Protein AF-A0A0N4VPU5-F1 (afdb_monomer)

Solvent-accessible surface area (backbone atoms only — not comparable to full-atom values): 8343 Å² total; per-residue (Å²): 136,79,95,71,81,67,66,72,68,69,74,54,78,79,77,85,47,77,66,54,56,54,47,44,53,50,43,51,52,48,45,69,52,47,48,59,51,39,50,53,51,40,53,52,50,55,52,52,50,72,73,48,80,84,48,74,79,62,56,55,62,53,48,52,52,45,54,48,35,51,39,52,48,42,36,42,64,41,44,43,45,49,51,47,50,49,70,72,54,80,56,80,85,67,48,71,65,51,52,52,50,50,56,52,50,35,54,49,34,54,50,52,45,54,53,49,54,51,53,52,52,52,52,52,49,53,54,51,49,55,52,50,38,63,75,68,66,59,74,77,78,79,76,128

Sequence (144 aa):
MNSSTTEADLDAPPAHLFSDYIEIVYLATALVVGIPTNVYILTKLFRDRRQAQDHSIKSSFLLLNINLNITDLLILLIVAFGKLCWIITYSWYGGEFLCKTFHFLSAFALYISSNIVVCIALDRLRNVIAVSQIRTGKKVAVSY

Nearest PDB structures (foldseek):
  4bne-assembly1_B  TM=4.739E-01  e=5.319E+00  Gallus gallus

Radius of gyration: 23.87 Å; Cα contacts (8 Å, |Δi|>4): 71; chains: 1; bounding box: 65×34×64 Å

Foldseek 3Di:
DDDDPPPVVVPPLPPD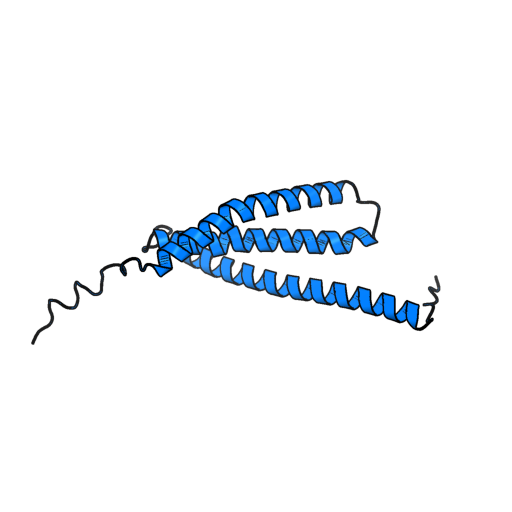DPVLVVLLVVLVVCLVPLQVVLVVVLVVLVVVCVVPVPDDVVVLVSVLSNLQSVLSNLCSVQVSVVSSVCSVPSDDPVPPVVVVVSVVSNVVSVVSVVVSVVSVVVVVVVVVVVVVCVVVVPPPPPDD

Structure (mmCIF, N/CA/C/O backbone):
data_AF-A0A0N4VPU5-F1
#
_entry.id   AF-A0A0N4VPU5-F1
#
loop_
_atom_site.group_PDB
_atom_site.id
_atom_site.type_symbol
_atom_site.label_atom_id
_atom_site.label_alt_id
_atom_site.label_comp_id
_atom_site.label_asym_id
_atom_site.label_entity_id
_atom_site.label_seq_id
_atom_site.pdbx_PDB_ins_code
_atom_site.Cartn_x
_atom_site.Cartn_y
_atom_site.Cartn_z
_atom_site.occupancy
_atom_site.B_iso_or_equiv
_atom_site.auth_seq_id
_atom_site.auth_comp_id
_atom_site.auth_asym_id
_atom_site.auth_atom_id
_atom_site.pdbx_PDB_model_num
ATOM 1 N N . MET A 1 1 ? 44.229 -22.232 -21.522 1.00 47.25 1 MET A N 1
ATOM 2 C CA . MET A 1 1 ? 44.535 -20.831 -21.168 1.00 47.25 1 MET A CA 1
ATOM 3 C C . MET A 1 1 ? 44.520 -20.029 -22.463 1.00 47.25 1 MET A C 1
ATOM 5 O O . MET A 1 1 ? 45.275 -20.384 -23.348 1.00 47.25 1 MET A O 1
ATOM 9 N N . ASN A 1 2 ? 43.673 -19.028 -22.684 1.00 41.38 2 ASN A N 1
ATOM 10 C CA . ASN A 1 2 ? 43.184 -18.087 -21.689 1.00 41.38 2 ASN A CA 1
ATOM 11 C C . ASN A 1 2 ? 41.970 -17.280 -22.200 1.00 41.38 2 ASN A C 1
ATOM 13 O O . ASN A 1 2 ? 42.000 -16.726 -23.295 1.00 41.38 2 ASN A O 1
ATOM 17 N N . SER A 1 3 ? 40.944 -17.221 -21.342 1.00 46.56 3 SER A N 1
ATOM 18 C CA . SER A 1 3 ? 40.233 -15.988 -20.964 1.00 46.56 3 SER A CA 1
ATOM 19 C C . SER A 1 3 ? 39.706 -15.101 -22.096 1.00 46.56 3 SER A C 1
ATOM 21 O O . SER A 1 3 ? 40.154 -13.971 -22.258 1.00 46.56 3 SER A O 1
ATOM 23 N N . SER A 1 4 ? 38.762 -15.595 -22.892 1.00 50.53 4 SER A N 1
ATOM 24 C CA . SER A 1 4 ? 37.991 -14.717 -23.797 1.00 50.53 4 SER A CA 1
ATOM 25 C C . SER A 1 4 ? 36.529 -15.131 -23.990 1.00 50.53 4 SER A C 1
ATOM 27 O O . SER A 1 4 ? 35.727 -14.313 -24.418 1.00 50.53 4 SER A O 1
ATOM 29 N N . THR A 1 5 ? 36.138 -16.355 -23.617 1.00 48.84 5 THR A N 1
ATOM 30 C CA . THR A 1 5 ? 34.754 -16.847 -23.768 1.00 48.84 5 THR A CA 1
ATOM 31 C C . THR A 1 5 ? 33.942 -16.896 -22.471 1.00 48.84 5 THR A C 1
ATOM 33 O O . THR A 1 5 ? 32.790 -17.295 -22.511 1.00 48.84 5 THR A O 1
ATOM 36 N N . THR A 1 6 ? 34.497 -16.484 -21.325 1.00 52.03 6 THR A N 1
ATOM 37 C CA . THR A 1 6 ? 33.782 -16.506 -20.026 1.00 52.03 6 THR A CA 1
ATOM 38 C C . THR A 1 6 ? 33.404 -15.113 -19.513 1.00 52.03 6 THR A C 1
ATOM 40 O O . THR A 1 6 ? 32.593 -15.008 -18.603 1.00 52.03 6 THR A O 1
ATOM 43 N N . GLU A 1 7 ? 33.945 -14.041 -20.098 1.00 47.03 7 GLU A N 1
ATOM 44 C CA . GLU A 1 7 ? 33.616 -12.663 -19.692 1.00 47.03 7 GLU A CA 1
ATOM 45 C C . GLU A 1 7 ? 32.406 -12.108 -20.460 1.00 47.03 7 GLU A C 1
ATOM 47 O O . GLU A 1 7 ? 31.613 -11.373 -19.889 1.00 47.03 7 GLU A O 1
ATOM 52 N N . ALA A 1 8 ? 32.182 -12.539 -21.710 1.00 47.47 8 ALA A N 1
ATOM 53 C CA . ALA A 1 8 ? 31.020 -12.111 -22.499 1.00 47.47 8 ALA A CA 1
ATOM 54 C C . ALA A 1 8 ? 29.694 -12.785 -22.082 1.00 47.47 8 ALA A C 1
ATOM 56 O O . ALA A 1 8 ? 28.628 -12.245 -22.361 1.00 47.47 8 ALA A O 1
ATOM 57 N N . ASP A 1 9 ? 29.756 -13.938 -21.405 1.00 46.09 9 ASP A N 1
ATOM 58 C CA . ASP A 1 9 ? 28.580 -14.660 -20.884 1.00 46.09 9 ASP A CA 1
ATOM 59 C C . ASP A 1 9 ? 28.193 -14.220 -19.457 1.00 46.09 9 ASP A C 1
ATOM 61 O O . ASP A 1 9 ? 27.141 -14.610 -18.954 1.00 46.09 9 ASP A O 1
ATOM 65 N N . LEU A 1 10 ? 29.026 -13.407 -18.791 1.00 53.16 10 LEU A N 1
ATOM 66 C CA . LEU A 1 10 ? 28.773 -12.924 -17.426 1.00 53.16 10 LEU A CA 1
ATOM 67 C C . LEU A 1 10 ? 27.989 -11.599 -17.378 1.00 53.16 10 LEU A C 1
ATOM 69 O O . LEU A 1 10 ? 27.443 -11.261 -16.331 1.00 53.16 10 LEU A O 1
ATOM 73 N N . ASP A 1 11 ? 27.913 -10.886 -18.506 1.00 51.31 11 ASP A N 1
ATOM 74 C CA . ASP A 1 11 ? 27.192 -9.611 -18.665 1.00 51.31 11 ASP A CA 1
ATOM 75 C C . ASP A 1 11 ? 25.814 -9.774 -19.339 1.00 51.31 11 ASP A C 1
ATOM 77 O O . ASP A 1 11 ? 25.092 -8.795 -19.553 1.00 51.31 11 ASP A O 1
ATOM 81 N N . ALA A 1 12 ? 25.418 -11.005 -19.680 1.00 53.31 12 ALA A N 1
ATOM 82 C CA . ALA A 1 12 ? 24.080 -11.280 -20.185 1.00 53.31 12 ALA A CA 1
ATOM 83 C C . ALA A 1 12 ? 23.068 -11.228 -19.022 1.00 53.31 12 ALA A C 1
ATOM 85 O O . ALA A 1 12 ? 23.271 -11.902 -18.007 1.00 53.31 12 ALA A O 1
ATOM 86 N N . PRO A 1 13 ? 21.969 -10.454 -19.132 1.00 58.66 13 PRO A N 1
ATOM 87 C CA . PRO A 1 13 ? 20.943 -10.437 -18.098 1.00 58.66 13 PRO A CA 1
ATOM 88 C C . PRO A 1 13 ? 20.423 -11.869 -17.872 1.00 58.66 13 PRO A C 1
ATOM 90 O O . PRO A 1 13 ? 20.184 -12.584 -18.850 1.00 58.66 13 PRO A O 1
ATOM 93 N N . PRO A 1 14 ? 20.277 -12.313 -16.607 1.00 61.00 14 PRO A N 1
ATOM 94 C CA . PRO A 1 14 ? 19.905 -13.686 -16.293 1.00 61.00 14 PRO A CA 1
ATOM 95 C C . PRO A 1 14 ? 18.610 -14.061 -17.012 1.00 61.00 14 PRO A C 1
ATOM 97 O O . PRO A 1 14 ? 17.616 -13.340 -16.933 1.00 61.00 14 PRO A O 1
ATOM 100 N N . ALA A 1 15 ? 18.634 -15.178 -17.740 1.00 61.56 15 ALA A N 1
ATOM 101 C CA . ALA A 1 15 ? 17.478 -15.651 -18.486 1.00 61.56 15 ALA A CA 1
ATOM 102 C C . ALA A 1 15 ? 16.275 -15.837 -17.549 1.00 61.56 15 ALA A C 1
ATOM 104 O O . ALA A 1 15 ? 16.410 -16.402 -16.463 1.00 61.56 15 ALA A O 1
ATOM 105 N N . HIS A 1 16 ? 15.104 -15.377 -17.990 1.00 64.19 16 HIS A N 1
ATOM 106 C CA . HIS A 1 16 ? 13.852 -15.498 -17.248 1.00 64.19 16 HIS A CA 1
ATOM 107 C C . HIS A 1 16 ? 13.594 -16.955 -16.858 1.00 64.19 16 HIS A C 1
ATOM 109 O O . HIS A 1 16 ? 13.416 -17.822 -17.718 1.00 64.19 16 HIS A O 1
ATOM 115 N N . LEU A 1 17 ? 13.561 -17.231 -15.557 1.00 77.88 17 LEU A N 1
ATOM 116 C CA . LEU A 1 17 ? 13.227 -18.556 -15.051 1.00 77.88 17 LEU A CA 1
ATOM 117 C C . LEU A 1 17 ? 11.703 -18.723 -15.057 1.00 77.88 17 LEU A C 1
ATOM 119 O O . LEU A 1 17 ? 10.951 -17.760 -14.908 1.00 77.88 17 LEU A O 1
ATOM 123 N N . PHE A 1 18 ? 11.214 -19.964 -15.142 1.00 81.31 18 PHE A N 1
ATOM 124 C CA . PHE A 1 18 ? 9.776 -20.250 -14.998 1.00 81.31 18 PHE A CA 1
ATOM 125 C C . PHE A 1 18 ? 9.188 -19.686 -13.690 1.00 81.31 18 PHE A C 1
ATOM 127 O O . PHE A 1 18 ? 8.017 -19.313 -13.647 1.00 81.31 18 PHE A O 1
ATOM 134 N N . SER A 1 19 ? 10.012 -19.580 -12.642 1.00 84.75 19 SER A N 1
ATOM 135 C CA . SER A 1 19 ? 9.648 -18.957 -11.366 1.00 84.75 19 SER A CA 1
ATOM 136 C C . SER A 1 19 ? 9.300 -17.472 -11.511 1.00 84.75 19 SER A C 1
ATOM 138 O O . SER A 1 19 ? 8.325 -17.022 -10.914 1.00 84.75 19 SER A O 1
ATOM 140 N N . ASP A 1 20 ? 10.042 -16.727 -12.331 1.00 85.62 20 ASP A N 1
ATOM 141 C CA . ASP A 1 20 ? 9.849 -15.284 -12.514 1.00 85.62 20 ASP A CA 1
ATOM 142 C C . ASP A 1 20 ? 8.513 -15.004 -13.204 1.00 85.62 20 ASP A C 1
ATOM 144 O O . ASP A 1 20 ? 7.788 -14.086 -12.830 1.00 85.62 20 ASP A O 1
ATOM 148 N N . TYR A 1 21 ? 8.132 -15.850 -14.166 1.00 86.56 21 TYR A N 1
ATOM 149 C CA . TYR A 1 21 ? 6.841 -15.747 -14.843 1.00 86.56 21 TYR A CA 1
ATOM 150 C C . TYR A 1 21 ? 5.666 -15.991 -13.888 1.00 86.56 21 TYR A C 1
ATOM 152 O O . TYR A 1 21 ? 4.699 -15.226 -13.881 1.00 86.56 21 TYR A O 1
ATOM 160 N N . ILE A 1 22 ? 5.755 -17.031 -13.051 1.00 90.81 22 ILE A N 1
ATOM 161 C CA . ILE A 1 22 ? 4.742 -17.314 -12.023 1.00 90.81 22 ILE A CA 1
ATOM 162 C C . ILE A 1 22 ? 4.641 -16.134 -11.052 1.00 90.81 22 ILE A C 1
ATOM 164 O O . ILE A 1 22 ? 3.539 -15.710 -10.699 1.00 90.81 22 ILE A O 1
ATOM 168 N N . GLU A 1 23 ? 5.783 -15.574 -10.657 1.00 89.81 23 GLU A N 1
ATOM 169 C CA . GLU A 1 23 ? 5.828 -14.422 -9.772 1.00 89.81 23 GLU A CA 1
ATOM 170 C C . GLU A 1 23 ? 5.196 -13.175 -10.408 1.00 89.81 23 GLU A C 1
ATOM 172 O O . GLU A 1 23 ? 4.374 -12.521 -9.766 1.00 89.81 23 GLU A O 1
ATOM 177 N N . ILE A 1 24 ? 5.497 -12.877 -11.677 1.00 90.31 24 ILE A N 1
ATOM 178 C CA . ILE A 1 24 ? 4.874 -11.772 -12.418 1.00 90.31 24 ILE A CA 1
ATOM 179 C C . ILE A 1 24 ? 3.353 -11.936 -12.440 1.00 90.31 24 ILE A C 1
ATOM 181 O O . ILE A 1 24 ? 2.637 -10.985 -12.129 1.00 90.31 24 ILE A O 1
ATOM 185 N N . VAL A 1 25 ? 2.846 -13.125 -12.781 1.00 92.31 25 VAL A N 1
ATOM 186 C CA . VAL A 1 25 ? 1.398 -13.387 -12.841 1.00 92.31 25 VAL A CA 1
ATOM 187 C C . VAL A 1 25 ? 0.754 -13.187 -11.469 1.00 92.31 25 VAL A C 1
ATOM 189 O O . VAL A 1 25 ? -0.293 -12.541 -11.359 1.00 92.31 25 VAL A O 1
ATOM 192 N N . TYR A 1 26 ? 1.387 -13.684 -10.408 1.00 93.06 26 TYR A N 1
ATOM 193 C CA . TYR A 1 26 ? 0.900 -13.498 -9.044 1.00 93.06 26 TYR A CA 1
ATOM 194 C C . TYR A 1 26 ? 0.875 -12.016 -8.638 1.00 93.06 26 TYR A C 1
ATOM 196 O O . TYR A 1 26 ? -0.147 -11.519 -8.165 1.00 93.06 26 TYR A O 1
ATOM 204 N N . LEU A 1 27 ? 1.962 -11.276 -8.868 1.00 92.75 27 LEU A N 1
ATOM 205 C CA . LEU A 1 27 ? 2.045 -9.854 -8.524 1.00 92.75 27 LEU A CA 1
ATOM 206 C C . LEU A 1 27 ? 1.064 -9.014 -9.348 1.00 92.75 27 LEU A C 1
ATOM 208 O O . LEU A 1 27 ? 0.391 -8.144 -8.799 1.00 92.75 27 LEU A O 1
ATOM 212 N N . ALA A 1 28 ? 0.936 -9.292 -10.645 1.00 92.31 28 ALA A N 1
ATOM 213 C CA . ALA A 1 28 ? 0.015 -8.588 -11.529 1.00 92.31 28 ALA A CA 1
ATOM 214 C C . ALA A 1 28 ? -1.444 -8.805 -11.109 1.00 92.31 28 ALA A C 1
ATOM 216 O O . ALA A 1 28 ? -2.202 -7.843 -10.989 1.00 92.31 28 ALA A O 1
ATOM 217 N N . THR A 1 29 ? -1.840 -10.049 -10.828 1.00 93.25 29 THR A N 1
ATOM 218 C CA . THR A 1 29 ? -3.203 -10.347 -10.355 1.00 93.25 29 THR A CA 1
ATOM 219 C C . THR A 1 29 ? -3.476 -9.720 -8.987 1.00 93.25 29 THR A C 1
ATOM 221 O O . THR A 1 29 ? -4.528 -9.105 -8.799 1.00 93.25 29 THR A O 1
ATOM 224 N N . ALA A 1 30 ? -2.512 -9.775 -8.063 1.00 93.12 30 ALA A N 1
ATOM 225 C CA . ALA A 1 30 ? -2.610 -9.118 -6.762 1.00 93.12 30 ALA A CA 1
ATOM 226 C C . ALA A 1 30 ? -2.744 -7.589 -6.880 1.00 93.12 30 ALA A C 1
ATOM 228 O O . ALA A 1 30 ? -3.531 -6.996 -6.148 1.00 93.12 30 ALA A O 1
ATOM 229 N N . LEU A 1 31 ? -2.042 -6.942 -7.815 1.00 94.44 31 LEU A N 1
ATOM 230 C CA . LEU A 1 31 ? -2.174 -5.505 -8.081 1.00 94.44 31 LEU A CA 1
ATOM 231 C C . LEU A 1 31 ? -3.552 -5.161 -8.659 1.00 94.44 31 LEU A C 1
ATOM 233 O O . LEU A 1 31 ? -4.232 -4.271 -8.146 1.00 94.44 31 LEU A O 1
ATOM 237 N N . VAL A 1 32 ? -3.979 -5.887 -9.697 1.00 95.19 32 VAL A N 1
ATOM 238 C CA . VAL A 1 32 ? -5.237 -5.626 -10.415 1.00 95.19 32 VAL A CA 1
ATOM 239 C C . VAL A 1 32 ? -6.456 -5.839 -9.523 1.00 95.19 32 VAL A C 1
ATOM 241 O O . VAL A 1 32 ? -7.428 -5.107 -9.659 1.00 95.19 32 VAL A O 1
ATOM 244 N N . VAL A 1 33 ? -6.422 -6.797 -8.594 1.00 95.50 33 VAL A N 1
ATOM 245 C CA . VAL A 1 33 ? -7.534 -7.045 -7.661 1.00 95.50 33 VAL A CA 1
ATOM 246 C C . VAL A 1 33 ? -7.369 -6.248 -6.366 1.00 95.50 33 VAL A C 1
ATOM 248 O O . VAL A 1 33 ? -8.327 -5.656 -5.863 1.00 95.50 33 VAL A O 1
ATOM 251 N N . GLY A 1 34 ? -6.157 -6.209 -5.817 1.00 93.75 34 GLY A N 1
ATOM 252 C CA . GLY A 1 34 ? -5.866 -5.630 -4.510 1.00 93.75 34 GLY A CA 1
ATOM 253 C C . GLY A 1 34 ? -5.995 -4.112 -4.481 1.00 93.75 34 GLY A C 1
ATOM 254 O O . GLY A 1 34 ? -6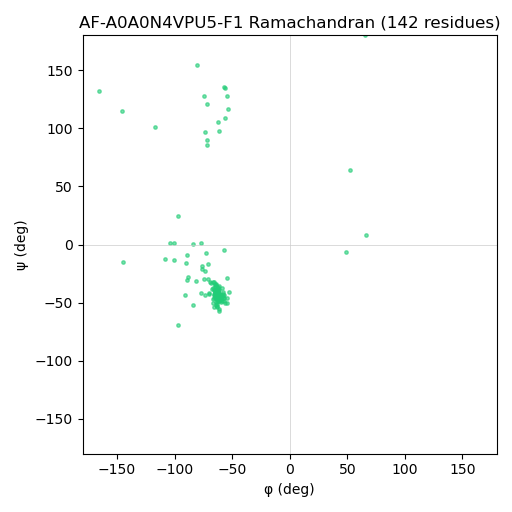.585 -3.578 -3.545 1.00 93.75 34 GLY A O 1
ATOM 255 N N . ILE A 1 35 ? -5.515 -3.402 -5.507 1.00 94.12 35 ILE A N 1
ATOM 256 C CA . ILE A 1 35 ? -5.629 -1.936 -5.564 1.00 94.12 35 ILE A CA 1
ATOM 257 C C . ILE A 1 35 ? -7.098 -1.486 -5.572 1.00 94.12 35 ILE A C 1
ATOM 259 O O . ILE A 1 35 ? -7.478 -0.744 -4.663 1.00 94.12 35 ILE A O 1
ATOM 263 N N . PRO A 1 36 ? -7.963 -1.912 -6.517 1.00 95.62 36 PRO A N 1
ATOM 264 C CA . PRO A 1 36 ? -9.343 -1.435 -6.540 1.00 95.62 36 PRO A CA 1
ATOM 265 C C . PRO A 1 36 ? -10.124 -1.862 -5.299 1.00 95.62 36 PRO A C 1
ATOM 267 O O . PRO A 1 36 ? -10.926 -1.077 -4.797 1.00 95.62 36 PRO A O 1
ATOM 270 N N . THR A 1 37 ? -9.859 -3.056 -4.759 1.00 94.94 37 THR A N 1
ATOM 271 C CA . THR A 1 37 ? -10.519 -3.531 -3.536 1.00 94.94 37 THR A CA 1
ATOM 272 C C . THR A 1 37 ? -10.170 -2.648 -2.337 1.00 94.94 37 THR A C 1
ATOM 274 O O . THR A 1 37 ? -11.072 -2.133 -1.673 1.00 94.94 37 THR A O 1
ATOM 277 N N . ASN A 1 38 ? -8.880 -2.404 -2.089 1.00 94.19 38 ASN A N 1
ATOM 278 C CA . ASN A 1 38 ? -8.442 -1.574 -0.967 1.00 94.19 38 ASN A CA 1
ATOM 279 C C . ASN A 1 38 ? -8.855 -0.102 -1.147 1.00 94.19 38 ASN A C 1
ATOM 281 O O . ASN A 1 38 ? -9.288 0.532 -0.189 1.00 94.19 38 ASN A O 1
ATOM 285 N N . VAL A 1 39 ? -8.826 0.444 -2.371 1.00 94.94 39 VAL A N 1
ATOM 286 C CA . VAL A 1 39 ? -9.329 1.805 -2.656 1.00 94.94 39 VAL A CA 1
ATOM 287 C C . VAL A 1 39 ? -10.839 1.907 -2.417 1.00 94.94 39 VAL A C 1
ATOM 289 O O . VAL A 1 39 ? -11.311 2.872 -1.808 1.00 94.94 39 VAL A O 1
ATOM 292 N N . TYR A 1 40 ? -11.620 0.920 -2.856 1.00 95.38 40 TYR A N 1
ATOM 293 C CA . TYR A 1 40 ? -13.064 0.890 -2.629 1.00 95.38 40 TYR A CA 1
ATOM 294 C C . TYR A 1 40 ? -13.402 0.855 -1.131 1.00 95.38 40 TYR A C 1
ATOM 296 O O . TYR A 1 40 ? -14.236 1.628 -0.653 1.00 95.38 40 TYR A O 1
ATOM 304 N N . ILE A 1 41 ? -12.718 0.007 -0.362 1.00 93.62 41 ILE A N 1
ATOM 305 C CA . ILE A 1 41 ? -12.907 -0.071 1.090 1.00 93.62 41 ILE A CA 1
ATOM 306 C C . ILE A 1 41 ? -12.488 1.246 1.749 1.00 93.62 41 ILE A C 1
ATOM 308 O O . ILE A 1 41 ? -13.233 1.786 2.566 1.00 93.62 41 ILE A O 1
ATOM 312 N N . LEU A 1 42 ? -11.344 1.807 1.360 1.00 93.12 42 LEU A N 1
ATOM 313 C CA . LEU A 1 42 ? -10.832 3.057 1.909 1.00 93.12 42 LEU A CA 1
ATOM 314 C C . LEU A 1 42 ? -11.797 4.227 1.667 1.00 93.12 42 LEU A C 1
ATOM 316 O O . LEU A 1 42 ? -12.112 4.968 2.596 1.00 93.12 42 LEU A O 1
ATOM 320 N N . THR A 1 43 ? -12.320 4.372 0.448 1.00 92.25 43 THR A N 1
ATOM 321 C CA . THR A 1 43 ? -13.299 5.423 0.114 1.00 92.25 43 THR A CA 1
ATOM 322 C C . THR A 1 43 ? -14.598 5.266 0.899 1.00 92.25 43 THR A C 1
ATOM 324 O O . THR A 1 43 ? -15.116 6.253 1.430 1.00 92.25 43 THR A O 1
ATOM 327 N N . LYS A 1 44 ? -15.094 4.033 1.049 1.00 91.94 44 LYS A N 1
ATOM 328 C CA . LYS A 1 44 ? -16.254 3.731 1.894 1.00 91.94 44 LYS A CA 1
ATOM 329 C C . LYS A 1 44 ? -15.999 4.121 3.352 1.00 91.94 44 LYS A C 1
ATOM 331 O O . LYS A 1 44 ? -16.794 4.854 3.934 1.00 91.94 44 LYS A O 1
ATOM 336 N N . LEU A 1 45 ? -14.863 3.710 3.914 1.00 90.00 45 LEU A N 1
ATOM 337 C CA . LEU A 1 45 ? -14.472 4.014 5.291 1.00 90.00 45 LEU A CA 1
ATOM 338 C C . LEU A 1 45 ? -14.296 5.521 5.530 1.00 90.00 45 LEU A C 1
ATOM 340 O O . LEU A 1 45 ? -14.759 6.031 6.549 1.00 90.00 45 LEU A O 1
ATOM 344 N N . PHE A 1 46 ? -13.685 6.261 4.602 1.00 88.19 46 PHE A N 1
ATOM 345 C CA . PHE A 1 46 ? -13.575 7.721 4.700 1.00 88.19 46 PHE A CA 1
ATOM 346 C C . PHE A 1 46 ? -14.935 8.419 4.625 1.00 88.19 46 PHE A C 1
ATOM 348 O O . PHE A 1 46 ? -15.155 9.415 5.321 1.00 88.19 46 PHE A O 1
ATOM 355 N N . ARG A 1 47 ? -15.866 7.905 3.815 1.00 88.00 47 ARG A N 1
ATOM 356 C CA . ARG A 1 47 ? -17.225 8.450 3.749 1.00 88.00 47 ARG A CA 1
ATOM 357 C C . ARG A 1 47 ? -17.976 8.218 5.056 1.00 88.00 47 ARG A C 1
ATOM 359 O O . ARG A 1 47 ? -18.532 9.167 5.608 1.00 88.00 47 ARG A O 1
ATOM 366 N N . ASP A 1 48 ? -17.903 7.000 5.583 1.00 83.56 48 ASP A N 1
ATOM 367 C CA . ASP A 1 48 ? -18.510 6.631 6.862 1.00 83.56 48 ASP A CA 1
ATOM 368 C C . ASP A 1 48 ? -17.896 7.440 8.015 1.00 83.56 48 ASP A C 1
ATOM 370 O O . ASP A 1 48 ? -18.611 7.903 8.898 1.00 83.56 48 ASP A O 1
ATOM 374 N N . ARG A 1 49 ? -16.583 7.712 7.979 1.00 81.62 49 ARG A N 1
ATOM 375 C CA . ARG A 1 49 ? -15.903 8.605 8.933 1.00 81.62 49 ARG A CA 1
ATOM 376 C C . ARG A 1 49 ? -16.451 10.009 8.949 1.00 81.62 49 ARG A C 1
ATOM 378 O O . ARG A 1 49 ? -16.681 10.563 10.020 1.00 81.62 49 ARG A O 1
ATOM 385 N N . ARG A 1 50 ? -16.598 10.584 7.759 1.00 81.19 50 ARG A N 1
ATOM 386 C CA . ARG A 1 50 ? -17.069 11.953 7.588 1.00 81.19 50 ARG A CA 1
ATOM 387 C C . ARG A 1 50 ? -18.518 12.096 8.055 1.00 81.19 50 ARG A C 1
ATOM 389 O O . ARG A 1 50 ? -18.877 13.146 8.567 1.00 81.19 50 ARG A O 1
ATOM 396 N N . GLN A 1 51 ? -19.323 11.043 7.908 1.00 78.00 51 GLN A N 1
ATOM 397 C CA . GLN A 1 51 ? -20.714 11.003 8.366 1.00 78.00 51 GLN A CA 1
ATOM 398 C C . GLN A 1 51 ? -20.857 10.683 9.865 1.00 78.00 51 GLN A C 1
ATOM 400 O O . GLN A 1 51 ? -21.783 11.171 10.500 1.00 78.00 51 GLN A O 1
ATOM 405 N N . ALA A 1 52 ? -19.951 9.894 10.449 1.00 68.06 52 ALA A N 1
ATOM 406 C CA . ALA A 1 52 ? -20.049 9.387 11.821 1.00 68.06 52 ALA A CA 1
ATOM 407 C C . ALA A 1 52 ? -19.268 10.204 12.873 1.00 68.06 52 ALA A C 1
ATOM 409 O O . ALA A 1 52 ? -18.917 9.657 13.921 1.00 68.06 52 ALA A O 1
ATOM 410 N N . GLN A 1 53 ? -19.003 11.495 12.624 1.00 63.41 53 GLN A N 1
ATOM 411 C CA . GLN A 1 53 ? -18.232 12.389 13.511 1.00 63.41 53 GLN A CA 1
ATOM 412 C C . GLN A 1 53 ? -18.785 12.538 14.949 1.00 63.41 53 GLN A C 1
ATOM 414 O O . GLN A 1 53 ? -18.113 13.146 15.775 1.00 63.41 53 GLN A O 1
ATOM 419 N N . ASP A 1 54 ? -19.944 11.948 15.260 1.00 56.62 54 ASP A N 1
ATOM 420 C CA . ASP A 1 54 ? -20.671 12.088 16.530 1.00 56.62 54 ASP A CA 1
ATOM 421 C C . ASP A 1 54 ? -20.490 10.908 17.527 1.00 56.62 54 ASP A C 1
ATOM 423 O O . ASP A 1 54 ? -20.790 11.036 18.708 1.00 56.62 54 ASP A O 1
ATOM 427 N N . HIS A 1 55 ? -19.939 9.748 17.121 1.00 56.75 55 HIS A N 1
ATOM 428 C CA . HIS A 1 55 ? -19.819 8.563 18.006 1.00 56.75 55 HIS A CA 1
ATOM 429 C C . HIS A 1 55 ? -18.360 8.136 18.294 1.00 56.75 55 HIS A C 1
ATOM 431 O O . HIS A 1 55 ? -17.730 7.412 17.518 1.00 56.75 55 HIS A O 1
ATOM 437 N N . SER A 1 56 ? -17.854 8.503 19.479 1.00 58.75 56 SER A N 1
ATOM 438 C CA . SER A 1 56 ? -16.463 8.309 19.946 1.00 58.75 56 SER A CA 1
ATOM 439 C C . SER A 1 56 ? -15.915 6.865 19.850 1.00 58.75 56 SER A C 1
ATOM 441 O O . SER A 1 56 ? -14.796 6.660 19.382 1.00 58.75 56 SER A O 1
ATOM 443 N N . ILE A 1 57 ? -16.699 5.824 20.173 1.00 62.03 57 ILE A N 1
ATOM 444 C CA . ILE A 1 57 ? -16.197 4.427 20.211 1.00 62.03 57 ILE A CA 1
ATOM 445 C C . ILE A 1 57 ? -15.980 3.8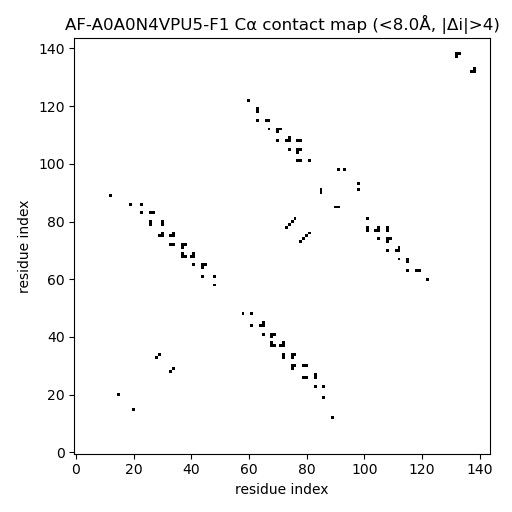18 18.808 1.00 62.03 57 ILE A C 1
ATOM 447 O O . ILE A 1 57 ? -15.066 3.019 18.605 1.00 62.03 57 ILE A O 1
ATOM 451 N N . LYS A 1 58 ? -16.743 4.241 17.788 1.00 68.00 58 LYS A N 1
ATOM 452 C CA . LYS A 1 58 ? -16.530 3.798 16.391 1.00 68.00 58 LYS A CA 1
ATOM 453 C C . LYS A 1 58 ? -15.250 4.401 15.785 1.00 68.00 58 LYS A C 1
ATOM 455 O O . LYS A 1 58 ? -14.725 3.890 14.792 1.00 68.00 58 LYS A O 1
ATOM 460 N N . SER A 1 59 ? -14.721 5.459 16.407 1.00 73.81 59 SER A N 1
ATOM 461 C CA . SER A 1 59 ? -13.574 6.224 15.922 1.00 73.81 59 SER A CA 1
ATOM 462 C C . SER A 1 59 ? -12.215 5.540 16.139 1.00 73.81 59 SER A C 1
ATOM 464 O O . SER A 1 59 ? -11.258 5.872 15.446 1.00 73.81 59 SER A O 1
ATOM 466 N N . SER A 1 60 ? -12.074 4.549 17.017 1.00 79.19 60 SER A N 1
ATOM 467 C CA . SER A 1 60 ? -10.799 3.812 17.125 1.00 79.19 60 SER A CA 1
ATOM 468 C C . SER A 1 60 ? -10.711 2.693 16.085 1.00 79.19 60 SER A C 1
ATOM 470 O O . SER A 1 60 ? -9.788 2.674 15.269 1.00 79.19 60 SER A O 1
ATOM 472 N N . PHE A 1 61 ? -11.732 1.832 16.019 1.00 82.88 61 PHE A N 1
ATOM 473 C CA . PHE A 1 61 ? -11.789 0.713 15.072 1.00 82.88 61 PHE A CA 1
ATOM 474 C C . PHE A 1 61 ? -11.671 1.166 13.611 1.00 82.88 61 PHE A C 1
ATOM 476 O O . PHE A 1 61 ? -10.940 0.576 12.819 1.00 82.88 61 PHE A O 1
ATOM 483 N N . LEU A 1 62 ? -12.354 2.244 13.224 1.00 86.00 62 LEU A N 1
ATOM 484 C CA . LEU A 1 62 ? -12.327 2.677 11.828 1.00 86.00 62 LEU A CA 1
ATOM 485 C C . LEU A 1 62 ? -10.945 3.325 11.468 1.00 86.00 62 LEU A C 1
ATOM 487 O O . LEU A 1 62 ? -10.542 3.293 10.317 1.00 86.00 62 LEU A O 1
ATOM 491 N N . LEU A 1 63 ? -10.162 3.833 12.439 1.00 85.44 63 LEU A N 1
ATOM 492 C CA . LEU A 1 63 ? -8.861 4.486 12.197 1.00 85.44 63 LEU A CA 1
ATOM 493 C C . LEU A 1 63 ? -7.842 3.389 11.938 1.00 85.44 63 LEU A C 1
ATOM 495 O O . LEU A 1 63 ? -7.057 3.481 11.002 1.00 85.44 63 LEU A O 1
ATOM 499 N N . LEU A 1 64 ? -7.934 2.317 12.727 1.00 87.38 64 LEU A N 1
ATOM 500 C CA . LEU A 1 64 ? -7.208 1.077 12.507 1.00 87.38 64 LEU A CA 1
ATOM 501 C C . LEU A 1 64 ? -7.457 0.534 11.092 1.00 87.38 64 LEU A C 1
ATOM 503 O O . LEU A 1 64 ? -6.500 0.272 10.373 1.00 87.38 64 LEU A O 1
ATOM 507 N N . ASN A 1 65 ? -8.723 0.431 10.664 1.00 88.62 65 ASN A N 1
ATOM 508 C CA . ASN A 1 65 ? -9.065 -0.061 9.323 1.00 88.62 65 ASN A CA 1
ATOM 509 C C . ASN A 1 65 ? -8.559 0.851 8.195 1.00 88.62 65 ASN A C 1
ATOM 511 O O . ASN A 1 65 ? -8.125 0.348 7.160 1.00 88.62 65 ASN A O 1
ATOM 515 N N . ILE A 1 66 ? -8.605 2.175 8.377 1.00 90.69 66 ILE A N 1
ATOM 516 C CA . ILE A 1 66 ? -8.049 3.132 7.409 1.00 90.69 66 ILE A CA 1
ATOM 517 C C . ILE A 1 66 ? -6.536 2.957 7.300 1.00 90.69 66 ILE A C 1
ATOM 519 O O . ILE A 1 66 ? -6.023 2.808 6.196 1.00 90.69 66 ILE A O 1
ATOM 523 N N . ASN A 1 67 ? -5.829 2.927 8.430 1.00 90.81 67 ASN A N 1
ATOM 524 C CA . ASN A 1 67 ? -4.379 2.766 8.441 1.00 90.81 67 ASN A CA 1
ATOM 525 C C . ASN A 1 67 ? -3.937 1.423 7.840 1.00 90.81 67 ASN A C 1
ATOM 527 O O . ASN A 1 67 ? -2.926 1.372 7.144 1.00 90.81 67 ASN A O 1
ATOM 531 N N . LEU A 1 68 ? -4.709 0.357 8.068 1.00 91.00 68 LEU A N 1
ATOM 532 C CA . LEU A 1 68 ? -4.495 -0.954 7.457 1.00 91.00 68 LEU A CA 1
ATOM 533 C C . LEU A 1 68 ? -4.613 -0.871 5.930 1.00 91.00 68 LEU A C 1
ATOM 535 O O . LEU A 1 68 ? -3.629 -1.107 5.243 1.00 91.00 68 LEU A O 1
ATOM 539 N N . ASN A 1 69 ? -5.738 -0.368 5.408 1.00 93.88 69 ASN A N 1
ATOM 540 C CA . ASN A 1 69 ? -5.928 -0.209 3.959 1.00 93.88 69 ASN A CA 1
ATOM 541 C C . ASN A 1 69 ? -4.869 0.697 3.310 1.00 93.88 69 ASN A C 1
ATOM 543 O O . ASN A 1 69 ? -4.431 0.431 2.194 1.00 93.88 69 ASN A O 1
ATOM 547 N N . ILE A 1 70 ? -4.446 1.771 3.988 1.00 91.81 70 ILE A N 1
ATOM 548 C CA . ILE A 1 70 ? -3.375 2.651 3.493 1.00 91.81 70 ILE A CA 1
ATOM 549 C C . ILE A 1 70 ? -2.052 1.888 3.396 1.00 91.81 70 ILE A C 1
ATOM 551 O O . ILE A 1 70 ? -1.321 2.044 2.420 1.00 91.81 70 ILE A O 1
ATOM 555 N N . THR A 1 71 ? -1.754 1.056 4.390 1.00 92.69 71 THR A N 1
ATOM 556 C CA . THR A 1 71 ? -0.544 0.233 4.414 1.00 92.69 71 THR A CA 1
ATOM 557 C C . THR A 1 71 ? -0.572 -0.807 3.301 1.00 92.69 71 THR A C 1
ATOM 559 O O . THR A 1 71 ? 0.411 -0.937 2.579 1.00 92.69 71 THR A O 1
ATOM 562 N N . ASP A 1 72 ? -1.694 -1.502 3.112 1.00 92.94 72 ASP A N 1
ATOM 563 C CA . ASP A 1 72 ? -1.861 -2.470 2.025 1.00 92.94 72 ASP A CA 1
ATOM 564 C C . ASP A 1 72 ? -1.686 -1.807 0.654 1.00 92.94 72 ASP A C 1
ATOM 566 O O . ASP A 1 72 ? -0.964 -2.324 -0.197 1.00 92.94 72 ASP A O 1
ATOM 570 N N . LEU A 1 73 ? -2.265 -0.618 0.447 1.00 93.56 73 LEU A N 1
ATOM 571 C CA . LEU A 1 73 ? -2.052 0.153 -0.780 1.00 93.56 73 LEU A CA 1
ATOM 572 C C . LEU A 1 73 ? -0.590 0.549 -0.968 1.00 93.56 73 LEU A C 1
ATOM 574 O O . LEU A 1 73 ? -0.097 0.486 -2.089 1.00 93.56 73 LEU A O 1
ATOM 578 N N . LEU A 1 74 ? 0.109 0.931 0.101 1.00 92.25 74 LEU A N 1
ATOM 579 C CA . LEU A 1 74 ? 1.528 1.266 0.041 1.00 92.25 74 LEU A CA 1
ATOM 580 C C . LEU A 1 74 ? 2.373 0.037 -0.324 1.00 92.25 74 LEU A C 1
ATOM 582 O O . LEU A 1 74 ? 3.249 0.130 -1.178 1.00 92.25 74 LEU A O 1
ATOM 586 N N . ILE A 1 75 ? 2.095 -1.125 0.270 1.00 91.75 75 ILE A N 1
ATOM 587 C CA . ILE A 1 75 ? 2.789 -2.381 -0.042 1.00 91.75 75 ILE A CA 1
ATOM 588 C C . ILE A 1 75 ? 2.523 -2.796 -1.491 1.00 91.75 75 ILE A C 1
ATOM 590 O O . ILE A 1 75 ? 3.460 -3.123 -2.215 1.00 91.75 75 ILE A O 1
ATOM 594 N N . LEU A 1 76 ? 1.270 -2.750 -1.943 1.00 93.38 76 LEU A N 1
ATOM 595 C CA . LEU A 1 76 ? 0.920 -3.078 -3.324 1.00 93.38 76 LEU A CA 1
ATOM 596 C C . LEU A 1 76 ? 1.583 -2.098 -4.302 1.00 93.38 76 LEU A C 1
ATOM 598 O O . LEU A 1 76 ? 2.308 -2.506 -5.205 1.00 93.38 76 LEU A O 1
ATOM 602 N N . LEU A 1 77 ? 1.390 -0.796 -4.103 1.00 89.75 77 LEU A N 1
ATOM 603 C CA . LEU A 1 77 ? 1.857 0.229 -5.035 1.00 89.75 77 LEU A CA 1
ATOM 604 C C . LEU A 1 77 ? 3.375 0.372 -5.059 1.00 89.75 77 LEU A C 1
ATOM 606 O O . LEU A 1 77 ? 3.925 0.738 -6.087 1.00 89.75 77 LEU A O 1
ATOM 610 N N . ILE A 1 78 ? 4.051 0.150 -3.936 1.00 89.25 78 ILE A N 1
ATOM 611 C CA . ILE A 1 78 ? 5.498 0.312 -3.862 1.00 89.25 78 ILE A CA 1
ATOM 612 C C . ILE A 1 78 ? 6.140 -1.047 -4.040 1.00 89.25 78 ILE A C 1
ATOM 614 O O . ILE A 1 78 ? 6.719 -1.293 -5.090 1.00 89.25 78 ILE A O 1
ATOM 618 N N . VAL A 1 79 ? 5.994 -1.948 -3.070 1.00 89.00 79 VAL A N 1
ATOM 619 C CA . VAL A 1 79 ? 6.722 -3.223 -3.046 1.00 89.00 79 VAL A CA 1
ATOM 620 C C . VAL A 1 79 ? 6.346 -4.103 -4.237 1.00 89.00 79 VAL A C 1
ATOM 622 O O . VAL A 1 79 ? 7.236 -4.526 -4.971 1.00 89.00 79 VAL A O 1
ATOM 625 N N . ALA A 1 80 ? 5.054 -4.364 -4.465 1.00 90.44 80 ALA A N 1
ATOM 626 C CA . ALA A 1 80 ? 4.638 -5.268 -5.540 1.00 90.44 80 ALA A CA 1
ATOM 627 C C . ALA A 1 80 ? 4.874 -4.661 -6.931 1.00 90.44 80 ALA A C 1
ATOM 629 O O . ALA A 1 80 ? 5.398 -5.345 -7.807 1.00 90.44 80 ALA A O 1
ATOM 630 N N . PHE A 1 81 ? 4.566 -3.376 -7.131 1.00 86.44 81 PHE A N 1
ATOM 631 C CA . PHE A 1 81 ? 4.852 -2.687 -8.394 1.00 86.44 81 PHE A CA 1
ATOM 632 C C . PHE A 1 81 ? 6.351 -2.599 -8.687 1.00 86.44 81 PHE A C 1
ATOM 634 O O . PHE A 1 81 ? 6.774 -2.889 -9.798 1.00 86.44 81 PHE A O 1
ATOM 641 N N . GLY A 1 82 ? 7.178 -2.226 -7.710 1.00 86.25 82 GLY A N 1
ATOM 642 C CA . GLY A 1 82 ? 8.618 -2.126 -7.924 1.00 86.25 82 GLY A CA 1
ATOM 643 C C . GLY A 1 82 ? 9.269 -3.489 -8.147 1.00 86.25 82 GLY A C 1
ATOM 644 O O . GLY A 1 82 ? 10.177 -3.592 -8.968 1.00 86.25 82 GLY A O 1
ATOM 645 N N . LYS A 1 83 ? 8.752 -4.550 -7.510 1.00 85.50 83 LYS A N 1
ATOM 646 C CA . LYS A 1 83 ? 9.157 -5.931 -7.799 1.00 85.50 83 LYS A CA 1
ATOM 647 C C . LYS A 1 83 ? 8.756 -6.353 -9.215 1.00 85.50 83 LYS A C 1
ATOM 649 O O . LYS A 1 83 ? 9.578 -6.904 -9.937 1.00 85.50 83 LYS A O 1
ATOM 654 N N . LEU A 1 84 ? 7.539 -6.016 -9.645 1.00 85.00 84 LEU A N 1
ATOM 655 C CA . LEU A 1 84 ? 7.077 -6.247 -11.014 1.00 85.00 84 LEU A CA 1
ATOM 656 C C . LEU A 1 84 ? 7.957 -5.503 -12.032 1.00 85.00 84 LEU A C 1
ATOM 658 O O . LEU A 1 84 ? 8.425 -6.102 -12.994 1.00 85.00 84 LEU A O 1
ATOM 662 N N . CYS A 1 85 ? 8.240 -4.223 -11.792 1.00 83.12 85 CYS A N 1
ATOM 663 C CA . CYS A 1 85 ? 9.133 -3.423 -12.625 1.00 83.12 85 CYS A CA 1
ATOM 664 C C . CYS A 1 85 ? 10.529 -4.041 -12.704 1.00 83.12 85 CYS A C 1
ATOM 666 O O . CYS A 1 85 ? 11.053 -4.166 -13.805 1.00 83.12 85 CYS A O 1
ATOM 668 N N . TRP A 1 86 ? 11.100 -4.465 -11.571 1.00 83.38 86 TRP A N 1
ATOM 669 C CA . TRP A 1 86 ? 12.412 -5.112 -11.502 1.00 83.38 86 TRP A CA 1
ATOM 670 C C . TRP A 1 86 ? 12.489 -6.359 -12.387 1.00 83.38 86 TRP A C 1
ATOM 672 O O . TRP A 1 86 ? 13.394 -6.471 -13.212 1.00 83.38 86 TRP A O 1
ATOM 682 N N . ILE A 1 87 ? 11.508 -7.256 -12.254 1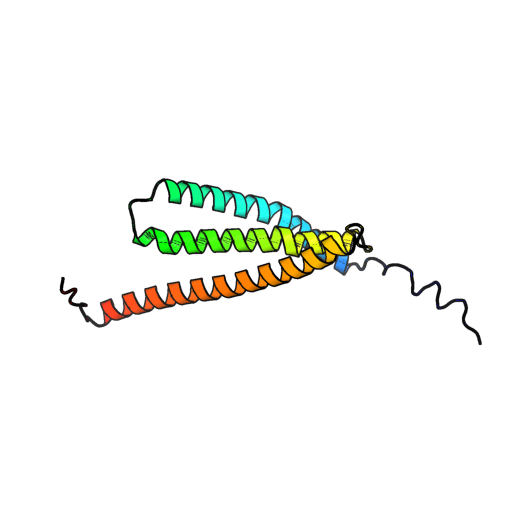.00 78.69 87 ILE A N 1
ATOM 683 C CA . ILE A 1 87 ? 11.470 -8.512 -13.010 1.00 78.69 87 ILE A CA 1
ATOM 684 C C . ILE A 1 87 ? 11.163 -8.257 -14.493 1.00 78.69 87 ILE A C 1
ATOM 686 O O . ILE A 1 87 ? 11.634 -8.991 -15.344 1.00 78.69 87 ILE A O 1
ATOM 690 N N . ILE A 1 88 ? 10.415 -7.212 -14.857 1.00 71.44 88 ILE A N 1
ATOM 691 C CA . ILE A 1 88 ? 10.161 -6.907 -16.276 1.00 71.44 88 ILE A CA 1
ATOM 692 C C . ILE A 1 88 ? 11.405 -6.324 -16.953 1.00 71.44 88 ILE A C 1
ATOM 694 O O . ILE A 1 88 ? 11.716 -6.673 -18.088 1.00 71.44 88 ILE A O 1
ATOM 698 N N . THR A 1 89 ? 12.094 -5.401 -16.283 1.00 73.38 89 THR A N 1
ATOM 699 C CA . THR A 1 89 ? 13.103 -4.565 -16.940 1.00 73.38 89 THR A CA 1
ATOM 700 C C . THR A 1 8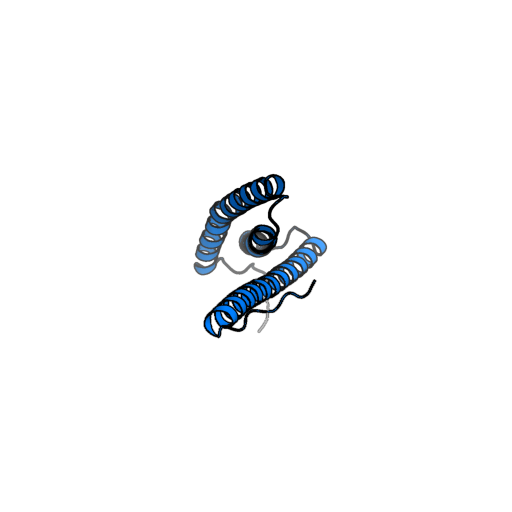9 ? 14.500 -5.187 -16.940 1.00 73.38 89 THR A C 1
ATOM 702 O O . THR A 1 89 ? 15.281 -4.850 -17.823 1.00 73.38 89 THR A O 1
ATOM 705 N N . TYR A 1 90 ? 14.856 -6.031 -15.954 1.00 64.94 90 TYR A N 1
ATOM 706 C CA . TYR A 1 90 ? 16.220 -6.552 -15.663 1.00 64.94 90 TYR A CA 1
ATOM 707 C C . TYR A 1 90 ? 17.358 -5.499 -15.596 1.00 64.94 90 TYR A C 1
ATOM 709 O O . TYR A 1 90 ? 18.477 -5.806 -15.201 1.00 64.94 90 TYR A O 1
ATOM 717 N N . SER A 1 91 ? 17.065 -4.241 -15.924 1.00 60.00 91 SER A N 1
ATOM 718 C CA . SER A 1 91 ? 17.913 -3.058 -15.985 1.00 60.00 91 SER A CA 1
ATOM 719 C C . SER A 1 91 ? 17.066 -1.854 -15.562 1.00 60.00 91 SER A C 1
ATOM 721 O O . SER A 1 91 ? 16.064 -1.519 -16.201 1.00 60.00 91 SER A O 1
ATOM 723 N N . TRP A 1 92 ? 17.410 -1.224 -14.438 1.00 64.81 92 TRP A N 1
ATOM 724 C CA . TRP A 1 92 ? 16.629 -0.126 -13.867 1.00 64.81 92 TRP A CA 1
ATOM 725 C C . TRP A 1 92 ? 16.794 1.168 -14.684 1.00 64.81 92 TRP A C 1
ATOM 727 O O . TRP A 1 92 ? 17.715 1.950 -14.461 1.00 64.81 92 TRP A O 1
ATOM 737 N N . TYR A 1 93 ? 15.852 1.444 -15.590 1.00 64.81 93 TYR A N 1
ATOM 738 C CA . TYR A 1 93 ? 15.838 2.675 -16.399 1.00 64.81 93 TYR A CA 1
ATOM 739 C C . TYR A 1 93 ? 15.456 3.949 -15.623 1.00 64.81 93 TYR A C 1
ATOM 741 O O . TYR A 1 93 ? 15.563 5.052 -16.153 1.00 64.81 93 TYR A O 1
ATOM 749 N N . GLY A 1 94 ? 15.034 3.833 -14.358 1.00 68.06 94 GLY A N 1
ATOM 750 C CA . GLY A 1 94 ? 14.684 4.979 -13.510 1.00 68.06 94 GLY A CA 1
ATOM 751 C C . GLY A 1 94 ? 15.887 5.748 -12.937 1.00 68.06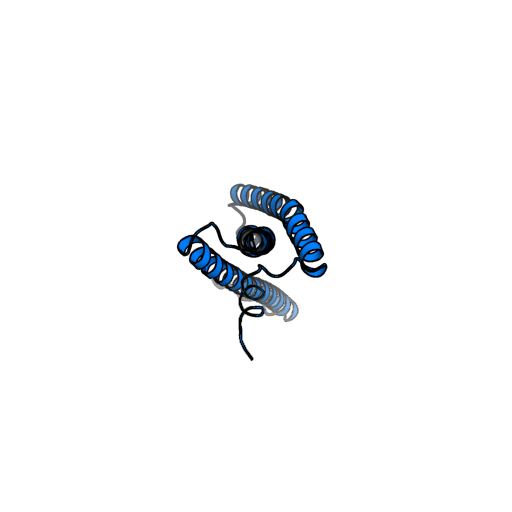 94 GLY A C 1
ATOM 752 O O . GLY A 1 94 ? 15.711 6.677 -12.150 1.00 68.06 94 GLY A O 1
ATOM 753 N N . GLY A 1 95 ? 17.116 5.350 -13.272 1.00 78.19 95 GLY A N 1
ATOM 754 C CA . GLY A 1 95 ? 18.330 5.919 -12.685 1.00 78.19 95 GLY A CA 1
ATOM 755 C C . GLY A 1 95 ? 18.481 5.641 -11.181 1.00 78.19 95 GLY A C 1
ATOM 756 O O . GLY A 1 95 ? 17.645 5.001 -10.537 1.00 78.19 95 GLY A O 1
ATOM 757 N N . GLU A 1 96 ? 19.571 6.136 -10.593 1.00 80.12 96 GLU A N 1
ATOM 758 C CA . GLU A 1 96 ? 19.943 5.824 -9.204 1.00 80.12 96 GLU A CA 1
ATOM 759 C C . GLU A 1 96 ? 18.967 6.380 -8.159 1.00 80.12 96 GLU A C 1
ATOM 761 O O . GLU A 1 96 ? 18.757 5.766 -7.110 1.00 80.12 96 GLU A O 1
ATOM 766 N N . PHE A 1 97 ? 18.359 7.536 -8.442 1.00 79.25 97 PHE A N 1
ATOM 767 C CA . PHE A 1 97 ? 17.439 8.197 -7.519 1.00 79.25 97 PHE A CA 1
ATOM 768 C C . PHE A 1 97 ? 16.176 7.361 -7.299 1.00 79.25 97 PHE A C 1
ATOM 770 O O . PHE A 1 97 ? 15.872 7.014 -6.160 1.00 79.25 97 PHE A O 1
ATOM 777 N N . LEU A 1 98 ? 15.485 6.963 -8.377 1.00 79.00 98 LEU A N 1
ATOM 778 C CA . LEU A 1 98 ? 14.272 6.147 -8.267 1.00 79.00 98 LEU A CA 1
ATOM 779 C C . LEU A 1 98 ? 14.561 4.795 -7.605 1.00 79.00 98 LEU A C 1
ATOM 781 O O . LEU A 1 98 ? 13.739 4.330 -6.821 1.00 79.00 98 LEU A O 1
ATOM 785 N N . CYS A 1 99 ? 15.728 4.195 -7.864 1.00 81.25 99 CYS A N 1
ATOM 786 C CA . CYS A 1 99 ? 16.129 2.931 -7.242 1.00 81.25 99 CYS A CA 1
ATOM 787 C C . CYS A 1 99 ? 16.264 3.077 -5.718 1.00 81.25 99 CYS A C 1
ATOM 789 O O . CYS A 1 99 ? 15.638 2.338 -4.953 1.00 81.25 99 CYS A O 1
ATOM 791 N N . LYS A 1 100 ? 17.013 4.090 -5.260 1.00 83.62 100 LYS A N 1
ATOM 792 C CA . LYS A 1 100 ? 17.160 4.399 -3.829 1.00 83.62 100 LYS A CA 1
ATOM 793 C C . LYS A 1 100 ? 15.823 4.723 -3.175 1.00 83.62 100 LYS A C 1
ATOM 795 O O . LYS A 1 100 ? 15.530 4.206 -2.099 1.00 83.62 100 LYS A O 1
ATOM 800 N N . THR A 1 101 ? 15.006 5.548 -3.824 1.00 83.25 101 THR A N 1
ATOM 801 C CA . THR A 1 101 ? 13.683 5.921 -3.319 1.00 83.25 101 THR A CA 1
ATOM 802 C C . THR A 1 101 ? 12.770 4.705 -3.207 1.00 83.25 101 THR A C 1
ATOM 804 O O . THR A 1 101 ? 12.115 4.541 -2.183 1.00 83.25 101 THR A O 1
ATOM 807 N N . PHE A 1 102 ? 12.758 3.815 -4.201 1.00 84.75 102 PHE A N 1
ATOM 808 C CA . PHE A 1 102 ? 11.972 2.584 -4.163 1.00 84.75 102 PHE A CA 1
ATOM 809 C C . PHE A 1 102 ? 12.390 1.671 -3.004 1.00 84.75 102 PHE A C 1
ATOM 811 O O . PHE A 1 102 ? 11.537 1.196 -2.249 1.00 84.75 102 PHE A O 1
ATOM 818 N N . HIS A 1 103 ? 13.695 1.469 -2.818 1.00 85.06 103 HIS A N 1
ATOM 819 C CA . HIS A 1 103 ? 14.205 0.648 -1.724 1.00 85.06 103 HIS A CA 1
ATOM 820 C C . HIS A 1 103 ? 13.856 1.254 -0.355 1.00 85.06 103 HIS A C 1
ATOM 822 O O . HIS A 1 103 ? 13.378 0.555 0.540 1.00 85.06 103 HIS A O 1
ATOM 828 N N . PHE A 1 104 ? 14.019 2.572 -0.210 1.00 87.31 104 PHE A N 1
ATOM 829 C CA . PHE A 1 104 ? 13.653 3.296 1.005 1.00 87.31 104 PHE A CA 1
ATOM 830 C C . PHE A 1 104 ? 12.155 3.191 1.310 1.00 87.31 104 PHE A C 1
ATOM 832 O O . PHE A 1 104 ? 11.765 2.850 2.427 1.00 87.31 104 PHE A O 1
ATOM 839 N N . LEU A 1 105 ? 11.305 3.441 0.313 1.00 87.12 105 LEU A N 1
ATOM 840 C CA . LEU A 1 105 ? 9.857 3.371 0.471 1.00 87.12 105 LEU A CA 1
ATOM 841 C C . LEU A 1 105 ? 9.381 1.947 0.778 1.00 87.12 105 LEU A C 1
ATOM 843 O O . LEU A 1 105 ? 8.449 1.775 1.559 1.00 87.12 105 LEU A O 1
ATOM 847 N N . SER A 1 106 ? 10.036 0.930 0.218 1.00 87.69 106 SER A N 1
ATOM 848 C CA . SER A 1 106 ? 9.745 -0.473 0.527 1.00 87.69 106 SER A CA 1
ATOM 849 C C . SER A 1 106 ? 10.038 -0.796 1.993 1.00 87.69 106 SER A C 1
ATOM 851 O O . SER A 1 106 ? 9.198 -1.381 2.677 1.00 87.69 106 SER A O 1
ATOM 853 N N . ALA A 1 107 ? 11.191 -0.356 2.510 1.00 90.12 107 ALA A N 1
ATOM 854 C CA . ALA A 1 107 ? 11.532 -0.511 3.924 1.00 90.12 107 ALA A CA 1
ATOM 855 C C . ALA A 1 107 ? 10.546 0.243 4.832 1.00 90.12 107 ALA A C 1
ATOM 857 O O . ALA A 1 107 ? 10.087 -0.288 5.845 1.00 90.12 107 ALA A O 1
ATOM 858 N N . PHE A 1 108 ? 10.163 1.458 4.439 1.00 88.75 108 PHE A N 1
ATOM 859 C CA . PHE A 1 108 ? 9.164 2.249 5.149 1.00 88.75 108 PHE A CA 1
ATOM 860 C C . PHE A 1 108 ? 7.787 1.566 5.172 1.00 88.75 108 PHE A C 1
ATOM 862 O O . PHE A 1 108 ? 7.148 1.513 6.221 1.00 88.75 108 PHE A O 1
ATOM 869 N N . ALA A 1 109 ? 7.348 0.978 4.055 1.00 89.06 109 ALA A N 1
ATOM 870 C CA . ALA A 1 109 ? 6.077 0.262 3.970 1.00 89.06 109 ALA A CA 1
ATOM 871 C C . ALA A 1 109 ? 6.035 -0.960 4.899 1.00 89.06 109 ALA A C 1
ATOM 873 O O . ALA A 1 109 ? 5.066 -1.149 5.638 1.00 89.06 109 ALA A O 1
ATOM 874 N N . LEU A 1 110 ? 7.114 -1.746 4.926 1.00 88.50 110 LEU A N 1
ATOM 875 C CA . LEU A 1 110 ? 7.254 -2.877 5.847 1.00 88.50 110 LEU A CA 1
ATOM 876 C C . LEU A 1 110 ? 7.249 -2.423 7.311 1.00 88.50 110 LEU A C 1
ATOM 878 O O . LEU A 1 110 ? 6.620 -3.059 8.161 1.00 88.50 110 LEU A O 1
ATOM 882 N N . TYR A 1 111 ? 7.902 -1.297 7.604 1.00 91.88 111 TYR A N 1
ATOM 883 C CA . TYR A 1 111 ? 7.904 -0.719 8.942 1.00 91.88 111 TYR A CA 1
ATOM 884 C C . TYR A 1 111 ? 6.496 -0.305 9.385 1.00 91.88 111 TYR A C 1
ATOM 886 O O . TYR A 1 111 ? 6.056 -0.689 10.471 1.00 91.88 111 TYR A O 1
ATOM 894 N N . ILE A 1 112 ? 5.754 0.420 8.540 1.00 90.38 112 ILE A N 1
ATOM 895 C CA . ILE A 1 112 ? 4.360 0.782 8.830 1.00 90.38 112 ILE A CA 1
ATOM 896 C C . ILE A 1 112 ? 3.527 -0.479 9.073 1.00 90.38 112 ILE A C 1
ATOM 898 O O . ILE A 1 112 ? 2.809 -0.537 10.069 1.00 90.38 112 ILE A O 1
ATOM 902 N N . SER A 1 113 ? 3.663 -1.504 8.228 1.00 91.38 113 SER A N 1
ATOM 903 C CA . SER A 1 113 ? 2.928 -2.763 8.382 1.00 91.38 113 SER A CA 1
ATOM 904 C C . SER A 1 113 ? 3.123 -3.398 9.750 1.00 91.38 113 SER A C 1
ATOM 906 O O . SER A 1 113 ? 2.145 -3.774 10.396 1.00 91.38 113 SER A O 1
ATOM 908 N N . SER A 1 114 ? 4.366 -3.470 10.226 1.00 91.81 114 SER A N 1
ATOM 909 C CA . SER A 1 114 ? 4.667 -3.992 11.560 1.00 91.81 114 SER A CA 1
ATOM 910 C C . SER A 1 114 ? 3.983 -3.167 12.657 1.00 91.81 114 SER A C 1
ATOM 912 O O . SER A 1 114 ? 3.319 -3.713 13.541 1.00 91.81 114 SER A O 1
ATOM 914 N N . ASN A 1 115 ? 4.044 -1.838 12.556 1.00 88.88 115 ASN A N 1
ATOM 915 C CA . ASN A 1 115 ? 3.406 -0.949 13.527 1.00 88.88 115 ASN A CA 1
ATOM 916 C C . ASN A 1 115 ? 1.876 -1.094 13.549 1.00 88.88 115 ASN A C 1
ATOM 918 O O . ASN A 1 115 ? 1.270 -1.068 14.621 1.00 88.88 115 ASN A O 1
ATOM 922 N N . ILE A 1 116 ? 1.233 -1.285 12.392 1.00 89.25 116 ILE A N 1
ATOM 923 C CA . ILE A 1 116 ? -0.216 -1.516 12.329 1.00 89.25 116 ILE A CA 1
ATOM 924 C C . ILE A 1 116 ? -0.595 -2.836 12.996 1.00 89.25 116 ILE A C 1
ATOM 926 O O . ILE A 1 116 ? -1.567 -2.863 13.750 1.00 89.25 116 ILE A O 1
ATOM 930 N N . VAL A 1 117 ? 0.189 -3.902 12.815 1.00 89.69 117 VAL A N 1
ATOM 931 C CA . VAL A 1 117 ? -0.043 -5.182 13.507 1.00 89.69 117 VAL A CA 1
ATOM 932 C C . VAL A 1 117 ? -0.016 -5.002 15.029 1.00 89.69 117 VAL A C 1
ATOM 934 O O . VAL A 1 117 ? -0.903 -5.505 15.724 1.00 89.69 117 VAL A O 1
ATOM 937 N N . VAL A 1 118 ? 0.931 -4.219 15.554 1.00 91.62 118 VAL A N 1
ATOM 938 C CA . VAL A 1 118 ? 0.985 -3.887 16.989 1.00 91.62 118 VAL A CA 1
ATOM 939 C C . VAL A 1 118 ? -0.262 -3.113 17.429 1.00 91.62 118 VAL A C 1
ATOM 941 O O . VAL A 1 118 ? -0.861 -3.446 18.452 1.00 91.62 118 VAL A O 1
ATOM 944 N N . CYS A 1 119 ? -0.715 -2.129 16.647 1.00 87.75 119 CYS A N 1
ATOM 945 C CA . CYS A 1 119 ? -1.955 -1.398 16.928 1.00 87.75 119 CYS A CA 1
ATOM 946 C C . CYS A 1 119 ? -3.180 -2.326 16.998 1.00 87.75 119 CYS A C 1
ATOM 948 O O . CYS A 1 119 ? -4.009 -2.168 17.896 1.00 87.75 119 CYS A O 1
ATOM 950 N N . ILE A 1 120 ? -3.282 -3.314 16.100 1.00 88.94 120 ILE A N 1
ATOM 951 C CA . ILE A 1 120 ? -4.362 -4.315 16.120 1.00 88.94 120 ILE A CA 1
ATOM 952 C C . ILE A 1 120 ? -4.281 -5.153 17.402 1.00 88.94 120 ILE A C 1
ATO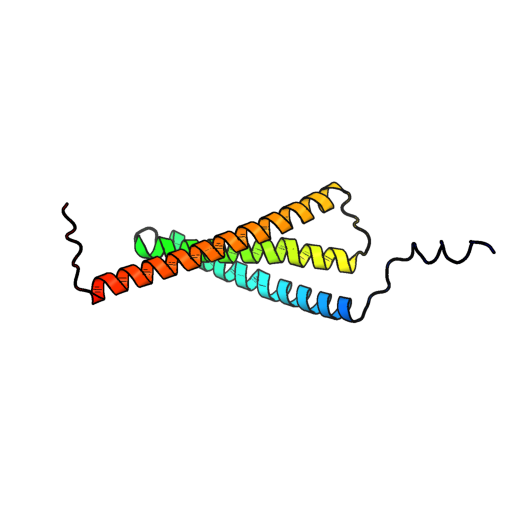M 954 O O . ILE A 1 120 ? -5.296 -5.367 18.064 1.00 88.94 120 ILE A O 1
ATOM 958 N N . ALA A 1 121 ? -3.086 -5.612 17.783 1.00 91.62 121 ALA A N 1
ATOM 959 C CA . ALA A 1 121 ? -2.893 -6.402 18.998 1.00 91.62 121 ALA A CA 1
ATOM 960 C C . ALA A 1 121 ? -3.295 -5.623 20.263 1.00 91.62 121 ALA A C 1
ATOM 962 O O . ALA A 1 121 ? -3.985 -6.159 21.133 1.00 91.62 121 ALA A O 1
ATOM 963 N N . LEU A 1 122 ? -2.930 -4.340 20.340 1.00 90.12 122 LEU A N 1
ATOM 964 C CA . LEU A 1 122 ? -3.317 -3.460 21.443 1.00 90.12 122 LEU A CA 1
ATOM 965 C C . LEU A 1 122 ? -4.831 -3.225 21.497 1.0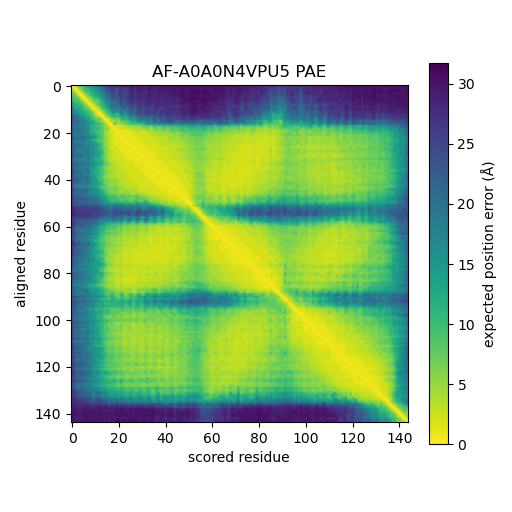0 90.12 122 LEU A C 1
ATOM 967 O O . LEU A 1 122 ? -5.406 -3.227 22.587 1.00 90.12 122 LEU A O 1
ATOM 971 N N . ASP A 1 123 ? -5.490 -3.054 20.349 1.00 87.00 123 ASP A N 1
ATOM 972 C CA . ASP A 1 123 ? -6.951 -2.942 20.274 1.00 87.00 123 ASP A CA 1
ATOM 973 C C . ASP A 1 123 ? -7.638 -4.203 20.826 1.00 87.00 123 ASP A C 1
ATOM 975 O O . ASP A 1 123 ? -8.529 -4.124 21.678 1.00 87.00 123 ASP A O 1
ATOM 979 N N . ARG A 1 124 ? -7.155 -5.388 20.430 1.00 88.75 124 ARG A N 1
ATOM 980 C CA . ARG A 1 124 ? -7.653 -6.668 20.953 1.00 88.75 124 ARG A CA 1
ATOM 981 C C . ARG A 1 124 ? -7.439 -6.793 22.457 1.00 88.75 124 ARG A C 1
ATOM 983 O O . ARG A 1 124 ? -8.368 -7.184 23.161 1.00 88.75 124 ARG A O 1
ATOM 990 N N . LEU A 1 125 ? -6.261 -6.420 22.955 1.00 90.38 125 LEU A N 1
ATOM 991 C CA . LEU A 1 125 ? -5.954 -6.470 24.382 1.00 90.38 125 LEU A CA 1
ATOM 992 C C . LEU A 1 125 ? -6.887 -5.562 25.192 1.00 90.38 125 LEU A C 1
ATOM 994 O O . LEU A 1 125 ? -7.434 -5.998 26.204 1.00 90.38 125 LEU A O 1
ATOM 998 N N . ARG A 1 126 ? -7.132 -4.331 24.729 1.00 86.88 126 ARG A N 1
ATOM 999 C CA . ARG A 1 126 ? -8.070 -3.402 25.382 1.00 86.88 126 ARG A CA 1
ATOM 1000 C C . ARG A 1 126 ? -9.482 -3.973 25.446 1.00 86.88 126 ARG A C 1
ATOM 1002 O O . ARG A 1 126 ? -10.099 -3.933 26.508 1.00 86.88 126 ARG A O 1
ATOM 1009 N N . ASN A 1 127 ? -9.960 -4.553 24.347 1.00 87.12 127 ASN A N 1
ATOM 1010 C CA . ASN A 1 127 ? -11.274 -5.189 24.299 1.00 87.12 127 ASN A CA 1
ATOM 1011 C C . ASN A 1 127 ? -11.375 -6.371 25.280 1.00 87.12 127 ASN A C 1
ATOM 1013 O O . ASN A 1 127 ? -12.354 -6.478 26.017 1.00 87.12 127 ASN A O 1
ATOM 1017 N N . VAL A 1 128 ? -10.352 -7.228 25.353 1.00 90.06 128 VAL A N 1
ATOM 1018 C CA . VAL A 1 128 ? -10.327 -8.368 26.287 1.00 90.06 128 VAL A CA 1
ATOM 1019 C C . VAL A 1 128 ? -10.273 -7.907 27.745 1.00 90.06 128 VAL A C 1
ATOM 1021 O O . VAL A 1 128 ? -11.006 -8.442 28.578 1.00 90.06 128 VAL A O 1
ATOM 1024 N N . ILE A 1 129 ? -9.455 -6.901 28.067 1.00 89.12 129 ILE A N 1
ATOM 1025 C CA . ILE A 1 129 ? -9.374 -6.343 29.425 1.00 89.12 129 ILE A CA 1
ATOM 1026 C C . ILE A 1 129 ? -10.719 -5.735 29.833 1.00 89.12 129 ILE A C 1
ATOM 1028 O O . ILE A 1 129 ? -11.202 -6.029 30.925 1.00 89.12 129 ILE A O 1
ATOM 1032 N N . ALA A 1 130 ? -11.356 -4.955 28.954 1.00 85.50 130 ALA A N 1
ATOM 1033 C CA . ALA A 1 130 ? -12.674 -4.379 29.215 1.00 85.50 130 ALA A CA 1
ATOM 1034 C C . ALA A 1 130 ? -13.718 -5.471 29.517 1.00 85.50 130 ALA A C 1
ATOM 1036 O O . ALA A 1 130 ? -14.454 -5.381 30.500 1.00 85.50 130 ALA A O 1
ATOM 1037 N N . VAL A 1 131 ? -13.732 -6.556 28.735 1.00 85.06 131 VAL A N 1
ATOM 1038 C CA . VAL A 1 131 ? -14.622 -7.708 28.968 1.00 85.06 131 VAL A CA 1
ATOM 1039 C C . VAL A 1 131 ? -14.290 -8.440 30.276 1.00 85.06 131 VAL A C 1
ATOM 1041 O O . VAL A 1 131 ? -15.196 -8.846 31.005 1.00 85.06 131 VAL A O 1
ATOM 1044 N N . SER A 1 132 ? -13.008 -8.594 30.613 1.00 83.69 132 SER A N 1
ATOM 1045 C CA . SER A 1 132 ? -12.560 -9.227 31.862 1.00 83.69 132 SER A CA 1
ATOM 1046 C C . SER A 1 132 ? -12.984 -8.434 33.105 1.00 83.69 132 SER A C 1
ATOM 1048 O O . SER A 1 132 ? -13.435 -9.014 34.097 1.00 83.69 132 SER A O 1
ATOM 1050 N N . GLN A 1 133 ? -12.927 -7.101 33.041 1.00 82.38 133 GLN A N 1
ATOM 1051 C CA . GLN A 1 133 ? -13.403 -6.228 34.116 1.00 82.38 133 GLN A CA 1
ATOM 1052 C C . GLN A 1 133 ? -14.916 -6.361 34.340 1.00 82.38 133 GLN A C 1
ATOM 1054 O O . GLN A 1 133 ? -15.351 -6.427 35.491 1.00 82.38 133 GLN A O 1
ATOM 1059 N N . ILE A 1 134 ? -15.698 -6.502 33.262 1.00 80.44 134 ILE A N 1
ATOM 1060 C CA . ILE A 1 134 ? -17.142 -6.778 33.337 1.00 80.44 134 ILE A CA 1
ATOM 1061 C C . ILE A 1 134 ? -17.402 -8.143 33.994 1.00 80.44 134 ILE A C 1
ATOM 1063 O O . ILE A 1 134 ? -18.232 -8.235 34.897 1.00 80.44 134 ILE A O 1
ATOM 1067 N N . ARG A 1 135 ? -16.668 -9.198 33.602 1.00 75.81 135 ARG A N 1
ATOM 1068 C CA . ARG A 1 135 ? -16.811 -10.547 34.190 1.00 75.81 135 ARG A CA 1
ATOM 1069 C C . ARG A 1 135 ? -16.428 -10.613 35.668 1.00 75.81 135 ARG A C 1
ATOM 1071 O O . ARG A 1 135 ? -17.034 -11.369 36.415 1.00 75.81 135 ARG A O 1
ATOM 1078 N N . THR A 1 136 ? -15.444 -9.825 36.089 1.00 77.31 136 THR A N 1
ATOM 1079 C CA . THR A 1 136 ? -14.940 -9.825 37.474 1.00 77.31 136 THR A CA 1
ATOM 1080 C C . THR A 1 136 ? -15.778 -8.927 38.400 1.00 77.31 136 THR A C 1
ATOM 1082 O O . THR A 1 136 ? -15.476 -8.803 39.582 1.00 77.31 136 THR A O 1
ATOM 1085 N N . GLY A 1 137 ? -16.833 -8.269 37.896 1.00 62.97 137 GLY A N 1
ATOM 1086 C CA . GLY A 1 137 ? -17.739 -7.454 38.715 1.00 62.97 137 GLY A CA 1
ATOM 1087 C C . GLY A 1 137 ? -17.102 -6.200 39.328 1.00 62.97 137 GLY A C 1
ATOM 1088 O O . GLY A 1 137 ? -17.746 -5.511 40.120 1.00 62.97 137 GLY A O 1
ATOM 1089 N N . LYS A 1 138 ? -15.863 -5.853 38.951 1.00 58.06 138 LYS A N 1
ATOM 1090 C CA . LYS A 1 138 ? -15.254 -4.565 39.298 1.00 58.06 138 LYS A CA 1
ATOM 1091 C C . LYS A 1 138 ? -15.942 -3.483 38.469 1.00 58.06 138 LYS A C 1
ATOM 1093 O O . LYS A 1 138 ? -15.472 -3.110 37.399 1.00 58.06 138 LYS A O 1
ATOM 1098 N N . LYS A 1 139 ? -17.070 -2.968 38.971 1.00 48.47 139 LYS A N 1
ATOM 1099 C CA . LYS A 1 139 ? -17.585 -1.662 38.552 1.00 48.47 139 LYS A CA 1
ATOM 1100 C C . LYS A 1 139 ? -16.467 -0.654 38.802 1.00 48.47 139 LYS A C 1
ATOM 1102 O O . LYS A 1 139 ? -16.137 -0.372 39.950 1.00 48.47 139 LYS A O 1
ATOM 1107 N N . VAL A 1 140 ? -15.859 -0.146 37.735 1.00 59.31 140 VAL A N 1
ATOM 1108 C CA . VAL A 1 140 ? -15.055 1.070 37.818 1.00 59.31 140 VAL A CA 1
ATOM 1109 C C . VAL A 1 140 ? -16.028 2.160 38.250 1.00 59.31 140 VAL A C 1
ATOM 1111 O O . VAL A 1 140 ? -16.902 2.559 37.483 1.00 59.31 140 VAL A O 1
ATOM 1114 N N . ALA A 1 141 ? -15.937 2.559 39.516 1.00 46.31 141 ALA A N 1
ATOM 1115 C CA . ALA A 1 141 ? -16.550 3.777 40.002 1.00 46.31 141 ALA A CA 1
ATOM 1116 C C . ALA A 1 141 ? -15.912 4.927 39.217 1.00 46.31 141 ALA A C 1
ATOM 1118 O O . ALA A 1 141 ? -14.791 5.343 39.501 1.00 46.31 141 ALA A O 1
ATOM 1119 N N . VAL A 1 142 ? -16.597 5.377 38.169 1.00 56.53 142 VAL A N 1
ATOM 1120 C CA . VAL A 1 142 ? -16.317 6.662 37.539 1.00 56.53 142 VAL A CA 1
ATOM 1121 C C . VAL A 1 142 ? -16.821 7.709 38.528 1.00 56.53 142 VAL A C 1
ATOM 1123 O O . VAL A 1 142 ? -18.003 8.044 38.542 1.00 56.53 142 VAL A O 1
ATOM 1126 N N . SER A 1 143 ? -15.938 8.131 39.434 1.00 40.56 143 SER A N 1
ATOM 1127 C CA . SER A 1 143 ? -16.101 9.391 40.153 1.00 40.56 143 SER A CA 1
ATOM 1128 C C . SER A 1 143 ? -15.830 10.514 39.159 1.00 40.56 143 SER A C 1
ATOM 1130 O O . SER A 1 143 ? -14.764 10.541 38.543 1.00 40.56 143 SER A O 1
ATOM 1132 N N . TYR A 1 144 ? -16.850 11.355 38.984 1.00 48.78 144 TYR A N 1
ATOM 1133 C CA . TYR A 1 144 ? -16.787 12.660 38.329 1.00 48.78 144 TYR A CA 1
ATOM 1134 C C . TYR A 1 144 ? -15.680 13.537 38.915 1.00 48.78 144 TYR A C 1
ATOM 1136 O O . TYR A 1 144 ? -15.421 13.406 40.136 1.00 48.78 144 TYR A O 1
#

Secondary structure (DSSP, 8-state):
---SSSSTTSSSPPPPPHHHHHHHHHHHHHHHHHHHHHHHHHHHHHHHHHH-TT-TTHHHHHHHHHHHHHHHHHIIIIIIHHHHHHHHHSS-TTHHHHHHHHHHHHHHHHHHHHHHHHHHHHHHHHHHHHHHHHHTT-------

Organism: Enterobius vermicularis (NCBI:txid51028)

pLDDT: mean 79.7, std 15.1, range [40.56, 95.62]

Mean predicted aligned error: 10.85 Å

InterPro domains:
  IPR000276 G protein-coupled receptor, rhodopsin-like [PF00001] (57-129)
  IPR017452 GPCR, rhodopsin-like, 7TM [PS5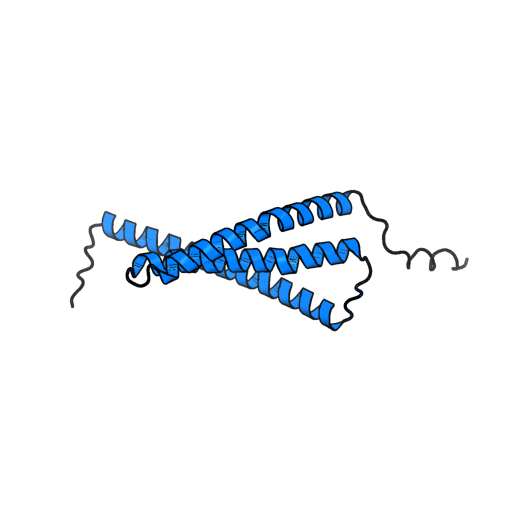0262] (37-144)